Protein AF-A0A520ENG4-F1 (afdb_monomer)

Foldseek 3Di:
DPPVLVVVLVVLLVVCCVVVVDDEDDPDQDDPADDDDDDDFDDDDQDGSVVSVVSNNVVVSVDPDADADAHDPVCVVVVVCVVCVVNNYDHHDPVSVVVSRD

Radius of gyration: 14.05 Å; Cα contacts (8 Å, |Δi|>4): 75; chains: 1; bounding box: 32×31×36 Å

Mean predicted aligned error: 5.06 Å

Solvent-accessible surface area (backbone atoms only — not comparable to full-atom values): 6571 Å² total; per-residue (Å²): 124,60,72,65,59,53,51,52,51,51,51,53,31,52,49,50,35,63,76,66,64,60,82,78,83,81,94,67,86,81,71,97,58,83,79,85,86,85,76,75,81,59,88,83,63,102,63,59,63,45,56,47,56,48,50,47,43,45,58,72,69,68,66,92,68,93,57,78,38,75,31,69,62,62,45,59,77,69,69,41,46,88,74,40,39,81,68,30,41,41,65,58,48,72,64,56,54,53,61,72,64,107

pLDDT: mean 86.33, std 8.35, range [57.59, 95.88]

Sequence (102 aa):
MDNIARVVRAASISAVRLYNRLEVTVAQPVPDTPVLFVANHGFGGVIDLNVFAFAAAYDELGIDRELITLTHQIAWTLHAEKLIEPFGARPAGRQTALDAFA

Structure (mmCIF, N/CA/C/O backbone):
data_AF-A0A520ENG4-F1
#
_entry.id   AF-A0A520ENG4-F1
#
loop_
_atom_site.group_PDB
_atom_site.id
_atom_site.type_symbol
_atom_site.label_atom_id
_atom_site.label_alt_id
_atom_site.label_comp_id
_atom_site.label_asym_id
_atom_site.label_entity_id
_atom_site.label_seq_id
_atom_site.pdbx_PDB_ins_code
_atom_site.Cartn_x
_atom_site.Cartn_y
_atom_site.Cartn_z
_atom_site.occupancy
_atom_site.B_iso_or_equiv
_atom_site.auth_seq_id
_atom_site.auth_comp_id
_atom_site.auth_asym_id
_atom_site.auth_atom_id
_atom_site.pdbx_PDB_model_num
ATOM 1 N N . MET A 1 1 ? -9.318 -8.992 -6.696 1.00 57.59 1 MET A N 1
ATOM 2 C CA . MET A 1 1 ? -7.949 -9.523 -6.901 1.00 57.59 1 MET A CA 1
ATOM 3 C C . MET A 1 1 ? -8.031 -10.944 -7.442 1.00 57.59 1 MET A C 1
ATOM 5 O O . MET A 1 1 ? -8.940 -11.664 -7.045 1.00 57.59 1 MET A O 1
ATOM 9 N N . ASP A 1 2 ? -7.110 -11.343 -8.322 1.00 74.31 2 ASP A N 1
ATOM 10 C CA . ASP A 1 2 ? -6.945 -12.742 -8.747 1.00 74.31 2 ASP A CA 1
ATOM 11 C C . ASP A 1 2 ? -6.650 -13.643 -7.525 1.00 74.31 2 ASP A C 1
ATOM 13 O O . ASP A 1 2 ? -5.953 -13.233 -6.591 1.00 74.31 2 ASP A O 1
ATOM 17 N N . ASN A 1 3 ? -7.194 -14.863 -7.505 1.00 78.25 3 ASN A N 1
ATOM 18 C CA . ASN A 1 3 ? -7.059 -15.804 -6.392 1.00 78.25 3 ASN A CA 1
ATOM 19 C C . ASN A 1 3 ? -5.583 -16.152 -6.125 1.00 78.25 3 ASN A C 1
ATOM 21 O O . ASN A 1 3 ? -5.180 -16.290 -4.971 1.00 78.25 3 ASN A O 1
ATOM 25 N N . ILE A 1 4 ? -4.763 -16.211 -7.180 1.00 76.06 4 ILE A N 1
ATOM 26 C CA . ILE A 1 4 ? -3.317 -16.449 -7.078 1.00 76.06 4 ILE A CA 1
ATOM 27 C C . ILE A 1 4 ? -2.624 -15.284 -6.359 1.00 76.06 4 ILE A C 1
ATOM 29 O O . ILE A 1 4 ? -1.857 -15.511 -5.425 1.00 76.06 4 ILE A O 1
ATOM 33 N N . ALA A 1 5 ? -2.936 -14.038 -6.725 1.00 70.94 5 ALA A N 1
ATOM 34 C CA . ALA A 1 5 ? -2.341 -12.851 -6.107 1.00 70.94 5 ALA A CA 1
ATOM 35 C C . ALA A 1 5 ? -2.655 -12.764 -4.605 1.00 70.94 5 ALA A C 1
ATOM 37 O O . ALA A 1 5 ? -1.780 -12.436 -3.804 1.00 70.94 5 ALA A O 1
ATOM 38 N N . ARG A 1 6 ? -3.880 -13.129 -4.205 1.00 76.00 6 ARG A N 1
ATOM 39 C CA . ARG A 1 6 ? -4.276 -13.192 -2.791 1.00 76.00 6 ARG A CA 1
ATOM 40 C C . ARG A 1 6 ? -3.470 -14.234 -2.014 1.00 76.00 6 ARG A C 1
ATOM 42 O O . ARG A 1 6 ? -3.014 -13.944 -0.911 1.00 76.00 6 ARG A O 1
ATOM 49 N N . VAL A 1 7 ? -3.273 -15.423 -2.588 1.00 83.62 7 VAL A N 1
ATOM 50 C CA . VAL A 1 7 ? -2.473 -16.490 -1.963 1.00 83.62 7 VAL A CA 1
ATOM 51 C C . VAL A 1 7 ? -1.010 -16.072 -1.832 1.00 83.62 7 VAL A C 1
ATOM 53 O O . VAL A 1 7 ? -0.434 -16.233 -0.759 1.00 83.62 7 VAL A O 1
ATOM 56 N N . VAL A 1 8 ? -0.424 -15.485 -2.880 1.00 80.44 8 VAL A N 1
ATOM 57 C CA . VAL A 1 8 ? 0.955 -14.974 -2.842 1.00 80.44 8 VAL A CA 1
ATOM 58 C C . VAL A 1 8 ? 1.100 -13.898 -1.767 1.00 80.44 8 VAL A C 1
ATOM 60 O O . VAL A 1 8 ? 2.005 -13.994 -0.944 1.00 80.44 8 VAL A O 1
ATOM 63 N N . ARG A 1 9 ? 0.170 -12.932 -1.702 1.00 78.38 9 ARG A N 1
ATOM 64 C CA . ARG A 1 9 ? 0.152 -11.891 -0.662 1.00 78.38 9 ARG A CA 1
ATOM 65 C C . ARG A 1 9 ? 0.161 -12.496 0.740 1.00 78.38 9 ARG A C 1
ATOM 67 O O . ARG A 1 9 ? 1.019 -12.153 1.549 1.00 78.38 9 ARG A O 1
ATOM 74 N N . ALA A 1 10 ? -0.776 -13.406 1.007 1.00 83.56 10 ALA A N 1
ATOM 75 C CA . ALA A 1 10 ? -0.913 -14.052 2.307 1.00 83.56 10 ALA A CA 1
ATOM 76 C C . ALA A 1 10 ? 0.350 -14.843 2.679 1.00 83.56 10 ALA A C 1
ATOM 78 O O . ALA A 1 10 ? 0.862 -14.693 3.785 1.00 83.56 10 ALA A O 1
ATOM 79 N N . ALA A 1 11 ? 0.907 -15.617 1.741 1.00 87.19 11 ALA A N 1
ATOM 80 C CA . ALA A 1 11 ? 2.130 -16.382 1.964 1.00 87.19 11 ALA A CA 1
ATOM 81 C C . ALA A 1 11 ? 3.339 -15.477 2.261 1.00 87.19 11 ALA A C 1
ATOM 83 O O . ALA A 1 11 ? 4.093 -15.754 3.196 1.00 87.19 11 ALA A O 1
ATOM 84 N N . SER A 1 12 ? 3.506 -14.376 1.519 1.00 82.69 12 SER A N 1
ATOM 85 C CA . SER A 1 12 ? 4.571 -13.395 1.766 1.00 82.69 12 SER A CA 1
ATOM 86 C C . SER A 1 12 ? 4.441 -12.749 3.147 1.00 82.69 12 SER A C 1
ATOM 88 O O . SER A 1 12 ? 5.430 -12.652 3.871 1.00 82.69 12 SER A O 1
ATOM 90 N N . ILE A 1 13 ? 3.225 -12.371 3.552 1.00 85.38 13 ILE A N 1
ATOM 91 C CA . ILE A 1 13 ? 2.951 -11.805 4.881 1.00 85.38 13 ILE A CA 1
ATOM 92 C C . ILE A 1 13 ? 3.263 -12.823 5.982 1.00 85.38 13 ILE A C 1
ATOM 94 O O . ILE A 1 13 ? 3.960 -12.491 6.942 1.00 85.38 13 ILE A O 1
ATOM 98 N N . SER A 1 14 ? 2.812 -14.073 5.839 1.00 88.44 14 SER A N 1
ATOM 99 C CA . SER A 1 14 ? 3.111 -15.143 6.798 1.00 88.44 14 SER A CA 1
ATOM 100 C C . SER A 1 14 ? 4.614 -15.393 6.935 1.00 88.44 14 SER A C 1
ATOM 102 O O . SER A 1 14 ? 5.105 -15.539 8.055 1.00 88.44 14 SER A O 1
ATOM 104 N N . ALA A 1 15 ? 5.358 -15.397 5.826 1.00 87.56 15 ALA A N 1
ATOM 105 C CA . ALA A 1 15 ? 6.807 -15.567 5.844 1.00 87.56 15 ALA A CA 1
ATOM 106 C C . ALA A 1 15 ? 7.508 -14.422 6.592 1.00 87.56 15 ALA A C 1
ATOM 108 O O . ALA A 1 15 ? 8.354 -14.683 7.446 1.00 87.56 15 ALA A O 1
ATOM 109 N N . VAL A 1 16 ? 7.124 -13.166 6.332 1.00 84.56 16 VAL A N 1
ATOM 110 C CA . VAL A 1 16 ? 7.682 -11.996 7.032 1.00 84.56 16 VAL A CA 1
ATOM 111 C C . VAL A 1 16 ? 7.346 -12.020 8.518 1.00 84.56 16 VAL A C 1
ATOM 113 O O . VAL A 1 16 ? 8.242 -11.773 9.330 1.00 84.56 16 VAL A O 1
ATOM 116 N N . ARG A 1 17 ? 6.100 -12.362 8.877 1.00 88.56 17 ARG A N 1
ATOM 117 C CA . ARG A 1 17 ? 5.668 -12.502 10.274 1.00 88.56 17 ARG A CA 1
ATOM 118 C C . ARG A 1 17 ? 6.507 -13.538 11.014 1.00 88.56 17 ARG A C 1
ATOM 120 O O . ARG A 1 17 ? 7.021 -13.243 12.089 1.00 88.56 17 ARG A O 1
ATOM 127 N N . LEU A 1 18 ? 6.705 -14.713 10.416 1.00 90.81 18 LEU A N 1
ATOM 128 C CA . LEU A 1 18 ? 7.475 -15.796 11.023 1.00 90.81 18 LEU A CA 1
ATOM 129 C C . LEU A 1 18 ? 8.969 -15.463 11.128 1.00 90.81 18 LEU A C 1
ATOM 131 O O . LEU A 1 18 ? 9.553 -15.596 12.201 1.00 90.81 18 LEU A O 1
ATOM 135 N N . TYR A 1 19 ? 9.584 -15.028 10.027 1.00 87.94 19 TYR A N 1
ATOM 136 C CA . TYR A 1 19 ? 11.025 -14.782 9.961 1.00 87.94 19 TYR A CA 1
ATOM 137 C C . TYR A 1 19 ? 11.460 -13.651 10.900 1.00 87.94 19 TYR A C 1
ATOM 139 O O . TYR A 1 19 ? 12.442 -13.795 11.624 1.00 87.94 19 TYR A O 1
ATOM 147 N N . ASN A 1 20 ? 10.706 -12.548 10.925 1.00 85.69 20 ASN A N 1
ATOM 148 C CA . ASN A 1 20 ? 11.043 -11.380 11.742 1.00 85.69 20 ASN A CA 1
ATOM 149 C C . ASN A 1 20 ? 10.440 -11.428 13.148 1.00 85.69 20 ASN A C 1
ATOM 151 O O . ASN A 1 20 ? 10.705 -10.522 13.931 1.00 85.69 20 ASN A O 1
ATOM 155 N N . ARG A 1 21 ? 9.623 -12.446 13.463 1.00 92.12 21 ARG A N 1
ATOM 156 C CA . ARG A 1 21 ? 8.792 -12.477 14.679 1.00 92.12 21 ARG A CA 1
ATOM 157 C C . ARG A 1 21 ? 8.005 -11.171 14.828 1.00 92.12 21 ARG A C 1
ATOM 159 O O . ARG A 1 21 ? 8.037 -10.529 15.872 1.00 92.12 21 ARG A O 1
ATOM 166 N N . LEU A 1 22 ? 7.382 -10.746 13.728 1.00 88.56 22 LEU A N 1
ATOM 167 C CA . LEU A 1 22 ? 6.721 -9.448 13.641 1.00 88.56 22 LEU A CA 1
ATOM 168 C C . LEU A 1 22 ? 5.526 -9.404 14.595 1.00 88.56 22 LEU A C 1
ATOM 170 O O . LEU A 1 22 ? 4.584 -10.181 14.442 1.00 88.56 22 LEU A O 1
ATOM 174 N N . GLU A 1 23 ? 5.545 -8.440 15.507 1.00 90.94 23 GLU A N 1
ATOM 175 C CA . GLU A 1 23 ? 4.401 -8.068 16.333 1.00 90.94 23 GLU A CA 1
ATOM 176 C C . GLU A 1 23 ? 3.768 -6.791 15.774 1.00 90.94 23 GLU A C 1
ATOM 178 O O . GLU A 1 23 ? 4.467 -5.850 15.389 1.00 90.94 23 GLU A O 1
ATOM 183 N N . VAL A 1 24 ? 2.438 -6.766 15.707 1.00 90.12 24 VAL A N 1
ATOM 184 C CA . VAL A 1 24 ? 1.665 -5.614 15.237 1.00 90.12 24 VAL A CA 1
ATOM 185 C C . VAL A 1 24 ? 0.786 -5.129 16.379 1.00 90.12 24 VAL A C 1
ATOM 187 O O . VAL A 1 24 ? 0.015 -5.902 16.941 1.00 90.12 24 VAL A O 1
ATOM 190 N N . THR A 1 25 ? 0.862 -3.834 16.674 1.00 92.56 25 THR A N 1
ATOM 191 C CA . THR A 1 25 ? -0.009 -3.175 17.651 1.00 92.56 25 THR A CA 1
ATOM 192 C C . THR A 1 25 ? -0.775 -2.055 16.967 1.00 92.56 25 THR A C 1
ATOM 194 O O . THR A 1 25 ? -0.181 -1.163 16.362 1.00 92.56 25 THR A O 1
ATOM 197 N N . VAL A 1 26 ? -2.100 -2.079 17.094 1.00 89.81 26 VAL A N 1
ATOM 198 C CA . VAL A 1 26 ? -2.996 -1.051 16.559 1.00 89.81 26 VAL A CA 1
ATOM 199 C C . VAL A 1 26 ? -3.441 -0.154 17.706 1.00 89.81 26 VAL A C 1
ATOM 201 O O . VAL A 1 26 ? -4.205 -0.571 18.571 1.00 89.81 26 VAL A O 1
ATOM 204 N N . ALA A 1 27 ? -2.955 1.086 17.723 1.00 91.44 27 ALA A N 1
ATOM 205 C CA . ALA A 1 27 ? -3.293 2.038 18.782 1.00 91.44 27 ALA A CA 1
ATOM 206 C C . ALA A 1 27 ? -4.715 2.607 18.645 1.00 91.44 27 ALA A C 1
ATOM 208 O O . ALA A 1 27 ? -5.344 2.956 19.640 1.00 91.44 27 ALA A O 1
ATOM 209 N N . GLN A 1 28 ? -5.210 2.725 17.411 1.00 90.44 28 GLN A N 1
ATOM 210 C CA . GLN A 1 28 ? -6.500 3.329 17.096 1.00 90.44 28 GLN A CA 1
ATOM 211 C C . GLN A 1 28 ? -7.051 2.774 15.777 1.00 90.44 28 GLN A C 1
ATOM 213 O O . GLN A 1 28 ? -6.259 2.405 14.903 1.00 90.44 28 GLN A O 1
ATOM 218 N N . PRO A 1 29 ? -8.383 2.738 15.602 1.00 89.69 29 PRO A N 1
ATOM 219 C CA . PRO A 1 29 ? -8.981 2.373 14.327 1.00 89.69 29 PRO A CA 1
ATOM 220 C C . PRO A 1 29 ? -8.603 3.383 13.239 1.00 89.69 29 PRO A C 1
ATOM 222 O O . PRO A 1 29 ? -8.365 4.566 13.504 1.00 89.69 29 PRO A O 1
ATOM 225 N N . VAL A 1 30 ? -8.559 2.911 11.997 1.00 91.94 30 VAL A N 1
ATOM 226 C CA . VAL A 1 30 ? -8.334 3.778 10.840 1.00 91.94 30 VAL A CA 1
ATOM 227 C C . VAL A 1 30 ? -9.641 4.494 10.479 1.00 91.94 30 VAL A C 1
ATOM 229 O O . VAL A 1 30 ? -10.677 3.837 10.444 1.00 91.94 30 VAL A O 1
ATOM 232 N N . PRO A 1 31 ? -9.619 5.810 10.196 1.00 92.50 31 PRO A N 1
ATOM 233 C CA . PRO A 1 31 ? -10.808 6.542 9.768 1.00 92.50 31 PRO A CA 1
ATOM 234 C C . PRO A 1 31 ? -11.453 5.979 8.493 1.00 92.50 31 PRO A C 1
ATOM 236 O O . PRO A 1 31 ? -10.750 5.593 7.554 1.00 92.50 31 PRO A O 1
ATOM 239 N N . ASP A 1 32 ? -12.783 6.075 8.417 1.00 91.00 32 ASP A N 1
ATOM 240 C CA . ASP A 1 32 ? -13.591 5.684 7.248 1.00 91.00 32 ASP A CA 1
ATOM 241 C C . ASP A 1 32 ? -13.479 6.663 6.059 1.00 91.00 32 ASP A C 1
ATOM 243 O O . ASP A 1 32 ? -14.176 6.536 5.056 1.00 91.00 32 ASP A O 1
ATOM 247 N N . THR A 1 33 ? -12.583 7.645 6.144 1.00 91.75 33 THR A N 1
ATOM 248 C CA . THR A 1 33 ? -12.222 8.557 5.051 1.00 91.75 33 THR A CA 1
ATOM 249 C C . THR A 1 33 ? -10.923 8.110 4.373 1.00 91.75 33 THR A C 1
ATOM 251 O O . THR A 1 33 ? -10.164 7.325 4.956 1.00 91.75 33 THR A O 1
ATOM 254 N N . PRO A 1 34 ? -10.598 8.619 3.172 1.00 92.25 34 PRO A N 1
ATOM 255 C CA . PRO A 1 34 ? -9.267 8.454 2.596 1.00 92.25 34 PRO A CA 1
ATOM 256 C C . PRO A 1 34 ? -8.172 8.917 3.570 1.00 92.25 34 PRO A C 1
ATOM 258 O O . PRO A 1 34 ? -8.303 9.955 4.222 1.00 92.25 34 PRO A O 1
ATOM 261 N N . VAL A 1 35 ? -7.094 8.138 3.688 1.00 92.69 35 VAL A N 1
ATOM 262 C CA . VAL A 1 35 ? -5.941 8.452 4.549 1.00 92.69 35 VAL A CA 1
ATOM 263 C C . VAL A 1 35 ? -4.637 8.129 3.832 1.00 92.69 35 VAL A C 1
ATOM 265 O O . VAL A 1 35 ? -4.568 7.180 3.053 1.00 92.69 35 VAL A O 1
ATOM 268 N N . LEU A 1 36 ? -3.582 8.876 4.157 1.00 93.31 36 LEU A N 1
ATOM 269 C CA . LEU A 1 36 ? -2.216 8.518 3.790 1.00 93.31 36 LEU A CA 1
ATOM 270 C C . LEU A 1 36 ? -1.577 7.730 4.928 1.00 93.31 36 LEU A C 1
ATOM 272 O O . LEU A 1 36 ? -1.372 8.260 6.020 1.00 93.31 36 LEU A O 1
ATOM 276 N N . PHE A 1 37 ? -1.205 6.486 4.649 1.00 91.81 37 PHE A N 1
ATOM 277 C CA . PHE A 1 37 ? -0.286 5.761 5.512 1.00 91.81 37 PHE A CA 1
ATOM 278 C C . PHE A 1 37 ? 1.141 6.234 5.242 1.00 91.81 37 PHE A C 1
ATOM 280 O O . PHE A 1 37 ? 1.614 6.198 4.108 1.00 91.81 37 PHE A O 1
ATOM 287 N N . VAL A 1 38 ? 1.828 6.668 6.296 1.00 89.94 38 VAL A N 1
ATOM 288 C CA . VAL A 1 38 ? 3.241 7.045 6.240 1.00 89.94 38 VAL A CA 1
ATOM 289 C C . VAL A 1 38 ? 4.024 5.994 7.010 1.00 89.94 38 VAL A C 1
ATOM 291 O O . VAL A 1 38 ? 3.856 5.855 8.219 1.00 89.94 38 VAL A O 1
ATOM 294 N N . ALA A 1 39 ? 4.860 5.245 6.299 1.00 86.62 39 ALA A N 1
ATOM 295 C CA . ALA A 1 39 ? 5.739 4.238 6.874 1.00 86.62 39 ALA A CA 1
ATOM 296 C C . ALA A 1 39 ? 7.199 4.653 6.689 1.00 86.62 39 ALA A C 1
ATOM 298 O O . ALA A 1 39 ? 7.554 5.351 5.736 1.00 86.62 39 ALA A O 1
ATOM 299 N N . ASN A 1 40 ? 8.059 4.220 7.605 1.00 85.00 40 ASN A N 1
ATOM 300 C CA . ASN A 1 40 ? 9.494 4.359 7.435 1.00 85.00 40 ASN A CA 1
ATOM 301 C C . ASN A 1 40 ? 9.970 3.463 6.287 1.00 85.00 40 ASN A C 1
ATOM 303 O O . ASN A 1 40 ? 9.593 2.295 6.198 1.00 85.00 40 ASN A O 1
ATOM 307 N N . HIS A 1 41 ? 10.863 3.993 5.459 1.00 82.31 41 HIS A N 1
ATOM 308 C CA . HIS A 1 41 ? 11.589 3.183 4.491 1.00 82.31 41 HIS A CA 1
ATOM 309 C C . HIS A 1 41 ? 12.715 2.421 5.208 1.00 82.31 41 HIS A C 1
ATOM 311 O O . HIS A 1 41 ? 13.416 2.995 6.047 1.00 82.31 41 HIS A O 1
ATOM 317 N N . GLY A 1 42 ? 12.879 1.130 4.924 1.00 71.06 42 GLY A N 1
ATOM 318 C CA . GLY A 1 42 ? 13.952 0.306 5.492 1.00 71.06 42 GLY A CA 1
ATOM 319 C C . GLY A 1 42 ? 15.278 0.424 4.726 1.00 71.06 42 GLY A C 1
ATOM 320 O O . GLY A 1 42 ? 15.389 1.157 3.744 1.00 71.06 42 GLY A O 1
ATOM 321 N N . PHE A 1 43 ? 16.296 -0.332 5.151 1.00 60.91 43 PHE A N 1
ATOM 322 C CA . PHE A 1 43 ? 17.483 -0.653 4.335 1.00 60.91 43 PHE A CA 1
ATOM 323 C C . PHE A 1 43 ? 17.114 -1.800 3.367 1.00 60.91 43 PHE A C 1
ATOM 325 O O . PHE A 1 43 ? 16.443 -2.731 3.798 1.00 60.91 43 PHE A O 1
ATOM 332 N N . GLY A 1 44 ? 17.479 -1.888 2.081 1.00 59.62 44 GLY A N 1
ATOM 333 C CA . GLY A 1 44 ? 18.376 -1.131 1.203 1.00 59.62 44 GLY A CA 1
ATOM 334 C C . GLY A 1 44 ? 18.580 -1.948 -0.090 1.00 59.62 44 GLY A C 1
ATOM 335 O O . GLY A 1 44 ? 19.629 -2.553 -0.289 1.00 59.62 44 GLY A O 1
ATOM 336 N N . GLY A 1 45 ? 17.545 -2.044 -0.932 1.00 58.34 45 GLY A N 1
ATOM 337 C CA . GLY A 1 45 ? 17.541 -2.808 -2.187 1.00 58.34 45 GLY A CA 1
ATOM 338 C C . GLY A 1 45 ? 16.457 -2.307 -3.149 1.00 58.34 45 GLY A C 1
ATOM 339 O O . GLY A 1 45 ? 15.769 -1.340 -2.844 1.00 58.34 45 GLY A O 1
ATOM 340 N N . VAL A 1 46 ? 16.286 -2.956 -4.307 1.00 62.66 46 VAL A N 1
ATOM 341 C CA . VAL A 1 46 ? 15.256 -2.575 -5.306 1.00 62.66 46 VAL A CA 1
ATOM 342 C C . VAL A 1 46 ? 13.828 -2.681 -4.739 1.00 62.66 46 VAL A C 1
ATOM 344 O O . VAL A 1 46 ? 12.920 -2.019 -5.233 1.00 62.66 46 VAL A O 1
ATOM 347 N N . ILE A 1 47 ? 13.635 -3.492 -3.691 1.00 67.06 47 ILE A N 1
ATOM 348 C CA . ILE A 1 47 ? 12.359 -3.694 -2.998 1.00 67.06 47 ILE A CA 1
ATOM 349 C C . ILE A 1 47 ? 12.546 -3.349 -1.518 1.00 67.06 47 ILE A C 1
ATOM 351 O O . ILE A 1 47 ? 13.419 -3.915 -0.857 1.00 67.06 47 ILE A O 1
ATOM 355 N N . ASP A 1 48 ? 11.708 -2.452 -0.998 1.00 77.12 48 ASP A N 1
ATOM 356 C CA . ASP A 1 48 ? 11.627 -2.169 0.435 1.00 77.12 48 ASP A CA 1
ATOM 357 C C . ASP A 1 48 ? 10.847 -3.283 1.144 1.00 77.12 48 ASP A C 1
ATOM 359 O O . ASP A 1 48 ? 9.649 -3.474 0.921 1.00 77.12 48 ASP A O 1
ATOM 363 N N .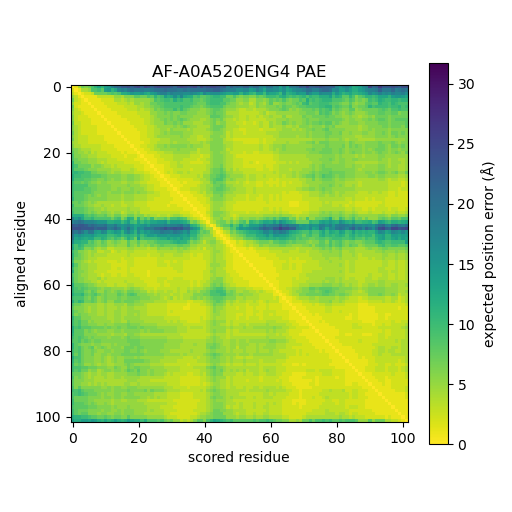 LEU A 1 49 ? 11.526 -4.029 2.018 1.00 73.75 49 LEU A N 1
ATOM 364 C CA . LEU A 1 49 ? 10.901 -5.105 2.788 1.00 73.75 49 LEU A CA 1
ATOM 365 C C . LEU A 1 49 ? 9.862 -4.582 3.790 1.00 73.75 49 LEU A C 1
ATOM 367 O O . LEU A 1 49 ? 8.970 -5.340 4.182 1.00 73.75 49 LEU A O 1
ATOM 371 N N . ASN A 1 50 ? 9.905 -3.296 4.154 1.00 82.62 50 ASN A N 1
ATOM 372 C CA . ASN A 1 50 ? 8.890 -2.697 5.018 1.00 82.62 50 ASN A CA 1
ATOM 373 C C . ASN A 1 50 ? 7.505 -2.659 4.367 1.00 82.62 50 ASN A C 1
ATOM 375 O O . ASN A 1 50 ? 6.514 -2.586 5.088 1.00 82.62 50 ASN A O 1
ATOM 379 N N . VAL A 1 51 ? 7.398 -2.810 3.042 1.00 82.50 51 VAL A N 1
ATOM 380 C CA . VAL A 1 51 ? 6.103 -2.993 2.366 1.00 82.50 51 VAL A CA 1
ATOM 381 C C . VAL A 1 51 ? 5.377 -4.236 2.891 1.00 82.50 51 VAL A C 1
ATOM 383 O O . VAL A 1 51 ? 4.163 -4.209 3.076 1.00 82.50 51 VAL A O 1
ATOM 386 N N . PHE A 1 52 ? 6.099 -5.315 3.208 1.00 82.50 52 PHE A N 1
ATOM 387 C CA . PHE A 1 52 ? 5.491 -6.519 3.780 1.00 82.50 52 PHE A CA 1
ATOM 388 C C . PHE A 1 52 ? 5.124 -6.346 5.254 1.00 82.50 52 PHE A C 1
ATOM 390 O O . PHE A 1 52 ? 4.096 -6.865 5.685 1.00 82.50 52 PHE A O 1
ATOM 397 N N . ALA A 1 53 ? 5.929 -5.602 6.019 1.00 85.56 53 ALA A N 1
ATOM 398 C CA . ALA A 1 53 ? 5.584 -5.243 7.393 1.00 85.56 53 ALA A CA 1
ATOM 399 C C . ALA A 1 53 ? 4.318 -4.371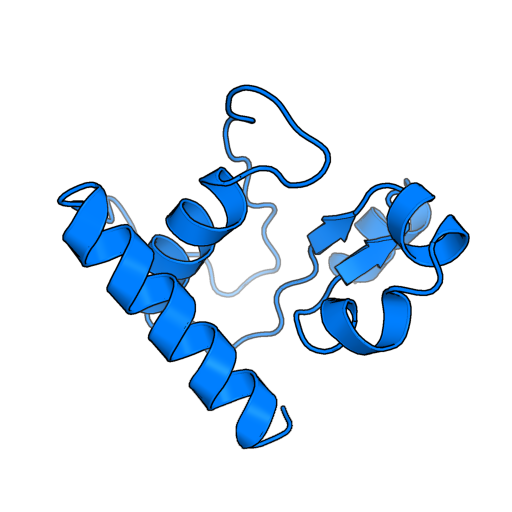 7.428 1.00 85.56 53 ALA A C 1
ATOM 401 O O . ALA A 1 53 ? 3.410 -4.628 8.216 1.00 85.56 53 ALA A O 1
ATOM 402 N N . PHE A 1 54 ? 4.211 -3.406 6.510 1.00 88.56 54 PHE A N 1
ATOM 403 C CA . PHE A 1 54 ? 3.001 -2.619 6.321 1.00 88.56 54 PHE A CA 1
ATOM 404 C C . PHE A 1 54 ? 1.813 -3.496 5.918 1.00 88.56 54 PHE A C 1
ATOM 406 O O . PHE A 1 54 ? 0.759 -3.396 6.533 1.00 88.56 54 PHE A O 1
ATOM 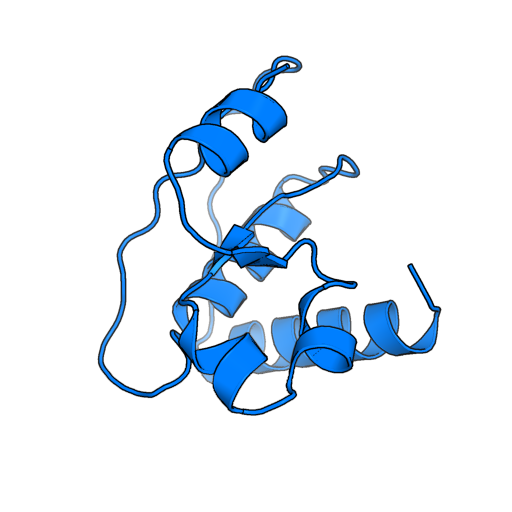413 N N . ALA A 1 55 ? 1.969 -4.391 4.938 1.00 86.69 55 ALA A N 1
ATOM 414 C CA . ALA A 1 55 ? 0.891 -5.285 4.515 1.00 86.69 55 ALA A CA 1
ATOM 415 C C . ALA A 1 55 ? 0.395 -6.181 5.664 1.00 86.69 55 ALA A C 1
ATOM 417 O O . ALA A 1 55 ? -0.807 -6.372 5.822 1.00 86.69 55 ALA A O 1
ATOM 418 N N . ALA A 1 56 ? 1.310 -6.672 6.506 1.00 88.00 56 ALA A N 1
ATOM 419 C CA . ALA A 1 56 ? 0.979 -7.423 7.711 1.00 88.00 56 ALA A CA 1
ATOM 420 C C . ALA A 1 56 ? 0.209 -6.584 8.743 1.00 88.00 56 ALA A C 1
ATOM 422 O O . ALA A 1 56 ? -0.684 -7.119 9.399 1.00 88.00 56 ALA A O 1
ATOM 423 N N . ALA A 1 57 ? 0.549 -5.301 8.896 1.00 89.50 57 ALA A N 1
ATOM 424 C CA . ALA A 1 57 ? -0.182 -4.382 9.762 1.00 89.50 57 ALA A CA 1
ATOM 425 C C . ALA A 1 57 ? -1.561 -4.027 9.188 1.00 89.50 57 ALA A C 1
ATOM 427 O O . ALA A 1 57 ? -2.541 -3.979 9.922 1.00 89.50 57 ALA A O 1
ATOM 428 N N . TYR A 1 58 ? -1.650 -3.840 7.872 1.00 89.19 58 TYR A N 1
ATOM 429 C CA . TYR A 1 58 ? -2.896 -3.570 7.162 1.00 89.19 58 TYR A CA 1
ATOM 430 C C . TYR A 1 58 ? -3.894 -4.730 7.280 1.00 89.19 58 TYR A C 1
ATOM 432 O O . TYR A 1 58 ? -5.078 -4.491 7.503 1.00 89.19 58 TYR A O 1
ATOM 440 N N . ASP A 1 59 ? -3.414 -5.976 7.208 1.00 87.56 59 ASP A N 1
ATOM 441 C CA . ASP A 1 59 ? -4.245 -7.165 7.447 1.00 87.56 59 ASP A CA 1
ATOM 442 C C . ASP A 1 59 ? -4.777 -7.221 8.881 1.00 87.56 59 ASP A C 1
ATOM 444 O O . ASP A 1 59 ? -5.938 -7.564 9.090 1.00 87.56 59 ASP A O 1
ATOM 448 N N . GLU A 1 60 ? -3.957 -6.844 9.865 1.00 88.94 60 GLU A N 1
ATOM 449 C CA . GLU A 1 60 ? -4.360 -6.817 11.277 1.00 88.94 60 GLU A CA 1
ATOM 450 C C . GLU A 1 60 ? -5.431 -5.757 11.560 1.00 88.94 60 GLU A C 1
ATOM 452 O O . GLU A 1 60 ? -6.279 -5.930 12.430 1.00 88.94 60 GLU A O 1
ATOM 457 N N . LEU A 1 61 ? -5.422 -4.666 10.789 1.00 89.31 61 LEU A N 1
ATOM 458 C CA . LEU A 1 61 ? -6.452 -3.634 10.852 1.00 89.31 61 LEU A CA 1
ATOM 459 C C . LEU A 1 61 ? -7.810 -4.114 10.309 1.00 89.31 61 LEU A C 1
ATOM 461 O O . LEU A 1 61 ? -8.807 -3.424 10.513 1.00 89.31 61 LEU A O 1
ATOM 465 N N . GLY A 1 62 ? -7.868 -5.262 9.619 1.00 86.94 62 GLY A N 1
ATOM 466 C CA . GLY A 1 62 ? -9.106 -5.820 9.067 1.00 86.94 62 GLY A CA 1
ATOM 467 C C . GLY A 1 62 ? -9.735 -4.960 7.967 1.00 86.94 62 GLY A C 1
ATOM 468 O O . GLY A 1 62 ? -10.946 -5.008 7.758 1.00 86.94 62 GLY A O 1
ATOM 469 N N . ILE A 1 63 ? -8.930 -4.138 7.292 1.00 87.06 63 ILE A N 1
ATOM 470 C CA . ILE A 1 63 ? -9.404 -3.189 6.285 1.00 87.06 63 ILE A CA 1
ATOM 471 C C . ILE A 1 63 ? -9.488 -3.885 4.922 1.00 87.06 63 ILE A C 1
ATOM 473 O O . ILE A 1 63 ? -8.491 -4.402 4.426 1.00 87.06 63 ILE A O 1
ATOM 477 N N . ASP A 1 64 ? -10.658 -3.822 4.284 1.00 83.06 64 ASP A N 1
ATOM 478 C CA . ASP A 1 64 ? -10.915 -4.382 2.944 1.00 83.06 64 ASP A CA 1
ATOM 479 C C . ASP A 1 64 ? -11.221 -3.287 1.904 1.00 83.06 64 ASP A C 1
ATOM 481 O O . ASP A 1 64 ? -12.130 -3.397 1.084 1.00 83.06 64 ASP A O 1
ATOM 485 N N . ARG A 1 65 ? -10.498 -2.164 1.976 1.00 86.75 65 ARG A N 1
ATOM 486 C CA . ARG A 1 65 ? -10.604 -1.071 0.995 1.00 86.75 65 ARG A CA 1
ATOM 487 C C . ARG A 1 65 ? -9.362 -1.023 0.117 1.00 86.75 65 ARG A C 1
ATOM 489 O O . ARG A 1 65 ? -8.318 -1.568 0.469 1.00 86.75 65 ARG A O 1
ATOM 496 N N . GLU A 1 66 ? -9.479 -0.381 -1.039 1.00 86.94 66 GLU A N 1
ATOM 497 C CA . GLU A 1 66 ? -8.349 -0.259 -1.956 1.00 86.94 66 GLU A CA 1
ATOM 498 C C . GLU A 1 66 ? -7.176 0.470 -1.280 1.00 86.94 66 GLU A C 1
ATOM 500 O O . GLU A 1 66 ? -7.344 1.488 -0.606 1.00 86.94 66 GLU A O 1
ATOM 505 N N . LEU A 1 67 ? -5.976 -0.080 -1.457 1.00 89.62 67 LEU A N 1
ATOM 506 C CA . LEU A 1 67 ? -4.722 0.510 -1.015 1.00 89.62 67 LEU A CA 1
ATOM 507 C C . LEU A 1 67 ? -3.912 0.880 -2.254 1.00 89.62 67 LEU A C 1
ATOM 509 O O . LEU A 1 67 ? -3.435 -0.004 -2.961 1.00 89.62 67 LEU A O 1
ATOM 513 N N . ILE A 1 68 ? -3.707 2.174 -2.486 1.00 93.44 68 ILE A N 1
ATOM 514 C CA . ILE A 1 68 ? -2.811 2.651 -3.541 1.00 93.44 68 ILE A CA 1
ATOM 515 C C . ILE A 1 68 ? -1.408 2.848 -2.970 1.00 93.44 68 ILE A C 1
ATOM 517 O O . ILE A 1 68 ? -1.210 3.597 -2.015 1.00 93.44 68 ILE A O 1
ATOM 521 N N . THR A 1 69 ? -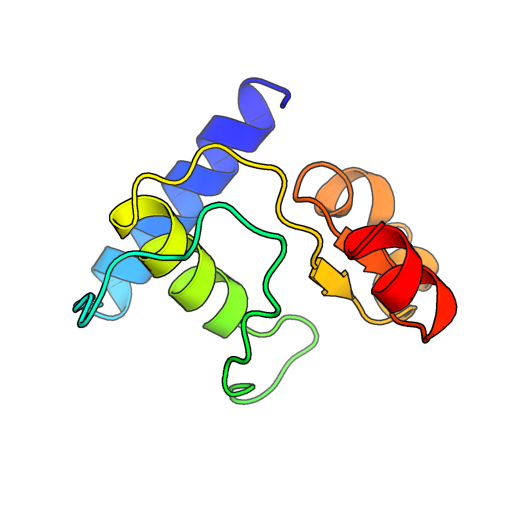0.419 2.194 -3.582 1.00 91.69 69 THR A N 1
ATOM 522 C CA . THR A 1 69 ? 0.994 2.312 -3.200 1.00 91.69 69 THR A CA 1
ATOM 523 C C . THR A 1 69 ? 1.755 3.106 -4.255 1.00 91.69 69 THR A C 1
ATOM 525 O O . THR A 1 69 ? 1.918 2.659 -5.395 1.00 91.69 69 THR A O 1
ATOM 528 N N . LEU A 1 70 ? 2.267 4.277 -3.877 1.00 92.62 70 LEU A N 1
ATOM 529 C CA . LEU A 1 70 ? 3.110 5.088 -4.753 1.00 92.62 70 LEU A CA 1
ATOM 530 C C . LEU A 1 70 ? 4.470 4.404 -4.927 1.00 92.62 70 LEU A C 1
ATOM 532 O O . LEU A 1 70 ? 5.252 4.300 -3.988 1.00 92.62 70 LEU A O 1
ATOM 536 N N . THR A 1 71 ? 4.737 3.920 -6.136 1.00 91.25 71 THR A N 1
ATOM 537 C CA . THR A 1 71 ? 5.871 3.043 -6.450 1.00 91.25 71 THR A CA 1
ATOM 538 C C . THR A 1 71 ? 6.832 3.725 -7.420 1.00 91.25 71 THR A C 1
ATOM 540 O O . THR A 1 71 ? 6.420 4.460 -8.319 1.00 91.25 71 THR A O 1
ATOM 543 N N . HIS A 1 72 ? 8.135 3.483 -7.259 1.00 91.19 72 HIS A N 1
ATOM 544 C CA . HIS A 1 72 ? 9.155 4.024 -8.155 1.00 91.19 72 HIS A CA 1
ATOM 545 C C . HIS A 1 72 ? 8.930 3.599 -9.614 1.00 91.19 72 HIS A C 1
ATOM 547 O O . HIS A 1 72 ? 8.679 2.428 -9.902 1.00 91.19 72 HIS A O 1
ATOM 553 N N . GLN A 1 73 ? 9.139 4.539 -10.545 1.00 91.69 73 GLN A N 1
ATOM 554 C CA . GLN A 1 73 ? 9.001 4.317 -11.993 1.00 91.69 73 GLN A CA 1
ATOM 555 C C . GLN A 1 73 ? 9.836 3.134 -12.514 1.00 91.69 73 GLN A C 1
ATOM 557 O O . GLN A 1 73 ? 9.463 2.511 -13.505 1.00 91.69 73 GLN A O 1
ATOM 562 N N . ILE A 1 74 ? 10.938 2.797 -11.830 1.00 89.88 74 ILE A N 1
ATOM 563 C CA . ILE A 1 74 ? 11.817 1.678 -12.189 1.00 89.88 74 ILE A CA 1
ATOM 564 C C . ILE A 1 74 ? 11.060 0.356 -12.363 1.00 89.88 74 ILE A C 1
ATOM 566 O O . ILE A 1 74 ? 11.450 -0.446 -13.204 1.00 89.88 74 ILE A O 1
ATOM 570 N N . ALA A 1 75 ? 9.956 0.139 -11.641 1.00 89.88 75 ALA A N 1
ATOM 571 C CA . ALA A 1 75 ? 9.172 -1.082 -11.780 1.00 89.88 75 ALA A CA 1
ATOM 572 C C . ALA A 1 75 ? 8.555 -1.241 -13.185 1.00 89.8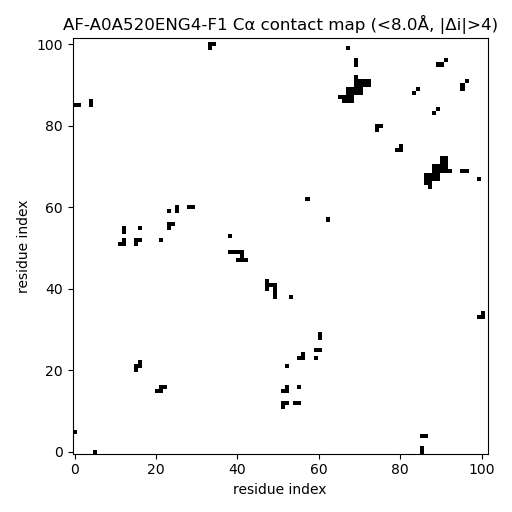8 75 ALA A C 1
ATOM 574 O O . ALA A 1 75 ? 8.577 -2.340 -13.732 1.00 89.88 75 ALA A O 1
ATOM 575 N N . TRP A 1 76 ? 8.097 -0.150 -13.806 1.00 93.44 76 TRP A N 1
ATOM 576 C CA . TRP A 1 76 ? 7.603 -0.151 -15.190 1.00 93.44 76 TRP A CA 1
ATOM 577 C C . TRP A 1 76 ? 8.750 -0.194 -16.201 1.00 93.44 76 TRP A C 1
ATOM 579 O O . TRP A 1 76 ? 8.641 -0.839 -17.238 1.00 93.44 76 TRP A O 1
ATOM 589 N N . THR A 1 77 ? 9.886 0.437 -15.888 1.00 93.00 77 THR A N 1
ATOM 590 C CA . THR A 1 77 ? 11.097 0.322 -16.719 1.00 93.00 77 THR A CA 1
ATOM 591 C C . THR A 1 77 ? 11.600 -1.125 -16.799 1.00 93.00 77 THR A C 1
ATOM 593 O O . THR A 1 77 ? 12.166 -1.521 -17.812 1.00 93.00 77 THR A O 1
ATOM 596 N N . LEU A 1 78 ? 11.384 -1.921 -15.747 1.00 92.19 78 LEU A N 1
ATOM 597 C CA . LEU A 1 78 ? 11.739 -3.343 -15.676 1.00 92.19 78 LEU A CA 1
ATOM 598 C C . LEU A 1 78 ? 10.606 -4.290 -1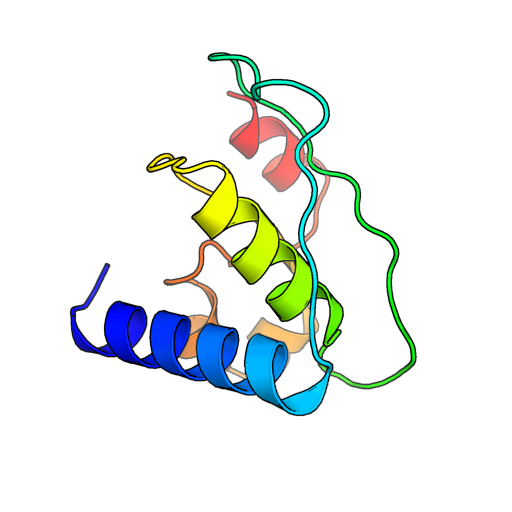6.110 1.00 92.19 78 LEU A C 1
ATOM 600 O O . LEU A 1 78 ? 10.741 -5.501 -15.947 1.00 92.19 78 LEU A O 1
ATOM 604 N N . HIS A 1 79 ? 9.504 -3.768 -16.654 1.00 92.00 79 HIS A N 1
ATOM 605 C CA . HIS A 1 79 ? 8.335 -4.545 -17.080 1.00 92.00 79 HIS A CA 1
ATOM 606 C C . HIS A 1 79 ? 7.672 -5.388 -15.967 1.00 92.00 79 HIS A C 1
ATOM 608 O O . HIS A 1 79 ? 7.118 -6.464 -16.216 1.00 92.00 79 HIS A O 1
ATOM 614 N N . ALA A 1 80 ? 7.742 -4.924 -14.714 1.00 89.44 80 ALA A N 1
ATOM 615 C CA . ALA A 1 80 ? 7.163 -5.601 -13.555 1.00 89.44 80 ALA A CA 1
ATOM 616 C C . ALA A 1 80 ? 5.690 -5.227 -13.294 1.00 89.44 80 ALA A C 1
ATOM 618 O O . ALA A 1 80 ? 5.094 -5.756 -12.356 1.00 89.44 80 ALA A O 1
ATOM 619 N N . GLU A 1 81 ? 5.075 -4.353 -14.099 1.00 90.50 81 GLU A N 1
ATOM 620 C CA . GLU A 1 81 ? 3.735 -3.791 -13.871 1.00 90.50 81 GLU A CA 1
ATOM 621 C C . GLU A 1 81 ? 2.660 -4.852 -13.613 1.00 90.50 81 GLU A C 1
ATOM 623 O O . GLU A 1 81 ? 1.910 -4.753 -12.643 1.00 90.50 81 GLU A O 1
ATOM 628 N N . LYS A 1 82 ? 2.652 -5.940 -14.392 1.00 88.06 82 LYS A N 1
ATOM 629 C CA . LYS A 1 82 ? 1.676 -7.034 -14.247 1.00 88.06 82 LYS A CA 1
ATOM 630 C C . LYS A 1 82 ? 1.769 -7.751 -12.900 1.00 88.06 82 LYS A C 1
ATOM 632 O O . LYS A 1 82 ? 0.802 -8.384 -12.487 1.00 88.06 82 LYS A O 1
ATOM 637 N N . LEU A 1 83 ? 2.925 -7.680 -12.240 1.00 84.19 83 LEU A N 1
ATOM 638 C CA . LEU A 1 83 ? 3.149 -8.276 -10.927 1.00 84.19 83 LEU A CA 1
ATOM 639 C C . LEU A 1 83 ? 2.764 -7.324 -9.798 1.00 84.19 83 LEU A C 1
ATOM 641 O O . LEU A 1 83 ? 2.303 -7.801 -8.772 1.00 84.19 83 LEU A O 1
ATOM 645 N N . ILE A 1 84 ? 2.942 -6.009 -9.960 1.00 85.69 84 ILE A N 1
ATOM 646 C CA . ILE A 1 84 ? 2.788 -5.041 -8.860 1.00 85.69 84 ILE A CA 1
ATOM 647 C C . ILE A 1 84 ? 1.454 -4.282 -8.880 1.00 85.69 84 ILE A C 1
ATOM 649 O O . ILE A 1 84 ? 0.907 -3.980 -7.821 1.00 85.69 84 ILE A O 1
ATOM 653 N N . GLU A 1 85 ? 0.881 -4.001 -10.051 1.00 89.75 85 GLU A N 1
ATOM 654 C CA . GLU A 1 85 ? -0.374 -3.246 -10.174 1.00 89.75 85 GLU A CA 1
ATOM 655 C C . GLU A 1 85 ? -1.583 -3.931 -9.511 1.00 89.75 85 GLU A C 1
ATOM 657 O O . GLU A 1 85 ? -2.393 -3.211 -8.916 1.00 89.75 85 GLU A O 1
ATOM 662 N N . PRO A 1 86 ? -1.709 -5.281 -9.511 1.00 84.69 86 PRO A N 1
ATOM 663 C CA . PRO A 1 86 ? -2.763 -5.977 -8.766 1.00 84.69 86 PRO A CA 1
ATOM 664 C C . PRO A 1 86 ? -2.700 -5.782 -7.245 1.00 84.69 86 PRO A C 1
ATOM 666 O O . PRO A 1 86 ? -3.684 -6.053 -6.560 1.00 84.69 86 PRO A O 1
ATOM 669 N N . PHE A 1 87 ? -1.560 -5.322 -6.720 1.00 77.62 87 PHE A N 1
ATOM 670 C CA . PHE A 1 87 ? -1.359 -4.971 -5.311 1.00 77.62 87 PHE A CA 1
ATOM 671 C C . PHE A 1 87 ? -1.562 -3.467 -5.054 1.00 77.62 87 PHE A C 1
ATOM 673 O O . PHE A 1 87 ? -1.184 -2.967 -3.999 1.00 77.62 87 PHE A O 1
ATOM 680 N N . GLY A 1 88 ? -2.133 -2.741 -6.023 1.00 88.31 88 GLY A N 1
ATOM 681 C CA . GLY A 1 88 ? -2.413 -1.310 -5.916 1.00 88.31 88 GLY A CA 1
ATOM 682 C C . GLY A 1 88 ? -1.214 -0.411 -6.217 1.00 88.31 88 GLY A C 1
ATOM 683 O O . GLY A 1 88 ? -1.276 0.796 -5.984 1.00 88.31 88 GLY A O 1
ATOM 684 N N . ALA A 1 89 ? -0.117 -0.960 -6.748 1.00 91.75 89 ALA A N 1
ATOM 685 C CA . ALA A 1 89 ? 1.027 -0.151 -7.145 1.00 91.75 89 ALA A CA 1
ATOM 686 C C . ALA A 1 89 ? 0.657 0.794 -8.297 1.00 91.75 89 ALA A C 1
ATOM 688 O O . ALA A 1 89 ? 0.041 0.386 -9.286 1.00 91.75 89 ALA A O 1
ATOM 689 N N . ARG A 1 90 ? 1.050 2.061 -8.175 1.00 94.94 90 ARG A N 1
ATOM 690 C CA . ARG A 1 90 ? 0.921 3.087 -9.218 1.00 94.94 90 ARG A CA 1
ATOM 691 C C . ARG A 1 90 ? 2.208 3.910 -9.294 1.00 94.94 90 ARG A C 1
ATOM 693 O O . ARG A 1 90 ? 2.885 4.032 -8.269 1.00 94.94 90 ARG A O 1
ATOM 700 N N . PRO A 1 91 ? 2.559 4.492 -10.455 1.00 94.94 91 PRO A N 1
ATOM 701 C CA . PRO A 1 91 ? 3.723 5.361 -10.551 1.00 94.94 91 PRO A CA 1
ATOM 702 C C . PRO A 1 91 ? 3.630 6.513 -9.550 1.00 94.94 91 PRO A C 1
ATOM 704 O O . PRO A 1 91 ? 2.619 7.221 -9.482 1.00 94.94 91 PRO A O 1
ATOM 707 N N . ALA A 1 92 ? 4.684 6.693 -8.759 1.00 93.56 92 ALA A N 1
ATOM 708 C CA . ALA A 1 92 ? 4.755 7.759 -7.777 1.00 93.56 92 ALA A CA 1
ATOM 709 C C . ALA A 1 92 ? 4.739 9.132 -8.466 1.00 93.56 92 ALA A C 1
ATOM 711 O O . ALA A 1 92 ? 5.576 9.434 -9.316 1.00 93.56 92 ALA A O 1
ATOM 712 N N . GLY A 1 93 ? 3.794 9.984 -8.070 1.00 94.75 93 GLY A N 1
ATOM 713 C CA . GLY A 1 93 ? 3.639 11.325 -8.616 1.00 94.75 93 GLY A CA 1
ATOM 714 C C . GLY A 1 93 ? 2.560 12.112 -7.883 1.00 94.75 93 GLY A C 1
ATOM 715 O O . GLY A 1 93 ? 1.682 11.537 -7.240 1.00 94.75 93 GLY A O 1
ATOM 716 N N . ARG A 1 94 ? 2.619 13.445 -7.987 1.00 95.00 94 ARG A N 1
ATOM 717 C CA . ARG A 1 94 ? 1.654 14.343 -7.330 1.00 95.00 94 ARG A CA 1
ATOM 718 C C . ARG A 1 94 ? 0.220 14.064 -7.776 1.00 95.00 94 ARG A C 1
ATOM 720 O O . ARG A 1 94 ? -0.668 14.047 -6.936 1.00 95.00 94 ARG A O 1
ATOM 727 N N . GLN A 1 95 ? 0.006 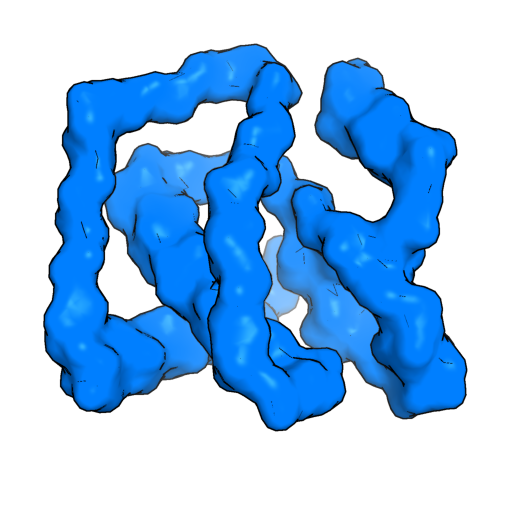13.866 -9.076 1.00 95.88 95 GLN A N 1
ATOM 728 C CA . GLN A 1 95 ? -1.332 13.620 -9.608 1.00 95.88 95 GLN A CA 1
ATOM 729 C C . GLN A 1 95 ? -1.884 12.283 -9.108 1.00 95.88 95 GLN A C 1
ATOM 731 O O . GLN A 1 95 ? -2.945 12.279 -8.507 1.00 95.88 95 GLN A O 1
ATOM 736 N N . THR A 1 96 ? -1.10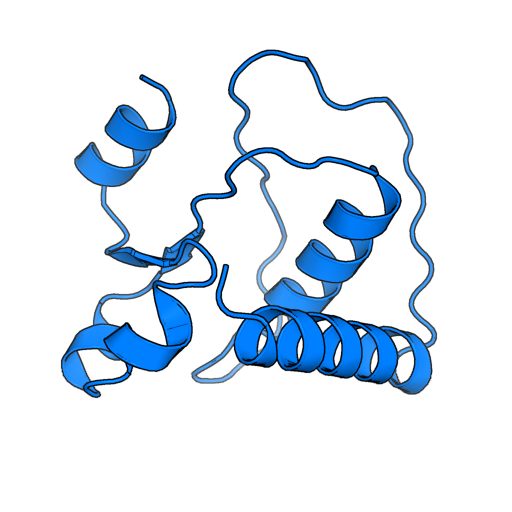6 11.199 -9.209 1.00 95.00 96 THR A N 1
ATOM 737 C CA . THR A 1 96 ? -1.470 9.882 -8.662 1.00 95.00 96 THR A CA 1
ATOM 738 C C . THR A 1 96 ? -1.858 9.953 -7.185 1.00 95.00 96 THR A C 1
ATOM 740 O O . THR A 1 96 ? -2.819 9.318 -6.767 1.00 95.00 96 THR A O 1
ATOM 743 N N . ALA A 1 97 ? -1.114 10.726 -6.387 1.00 93.44 97 ALA A N 1
ATOM 744 C CA . ALA A 1 97 ? -1.427 10.908 -4.976 1.00 93.44 97 ALA A CA 1
ATOM 745 C C . ALA A 1 97 ? -2.775 11.615 -4.786 1.00 93.44 97 ALA A C 1
ATOM 747 O O . ALA A 1 97 ? -3.577 11.157 -3.986 1.00 93.44 97 ALA A O 1
ATOM 748 N N . LEU A 1 98 ? -3.036 12.701 -5.523 1.00 95.19 98 LEU A N 1
ATOM 749 C CA . LEU A 1 98 ? -4.307 13.428 -5.448 1.00 95.19 98 LEU A CA 1
ATOM 750 C C . LEU A 1 98 ? -5.490 12.582 -5.922 1.00 95.19 98 LEU A C 1
ATOM 752 O O . LEU A 1 98 ? -6.528 12.598 -5.272 1.00 95.19 98 LEU A O 1
ATOM 756 N N . ASP A 1 99 ? -5.319 11.821 -7.000 1.00 94.25 9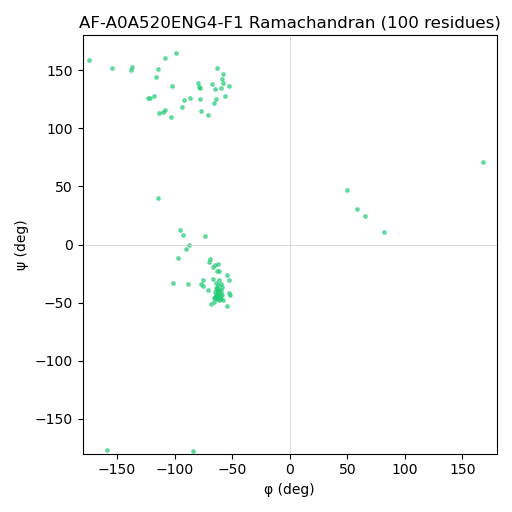9 ASP A N 1
ATOM 757 C CA . ASP A 1 99 ? -6.359 10.939 -7.533 1.00 94.25 99 ASP A CA 1
ATOM 758 C C . ASP A 1 99 ? -6.711 9.824 -6.538 1.00 94.25 99 ASP A C 1
ATOM 760 O O . ASP A 1 99 ? -7.866 9.436 -6.442 1.00 94.25 99 ASP A O 1
ATOM 764 N N . ALA A 1 100 ? -5.744 9.345 -5.747 1.00 92.44 100 ALA A N 1
ATOM 765 C CA . ALA A 1 100 ? -5.990 8.353 -4.697 1.00 92.44 100 ALA A CA 1
ATOM 766 C C . ALA A 1 100 ? -6.796 8.900 -3.498 1.00 92.44 100 ALA A C 1
ATOM 768 O O . ALA A 1 100 ? -7.274 8.118 -2.678 1.00 92.44 100 ALA A O 1
ATOM 769 N N . PHE A 1 101 ? -6.916 10.225 -3.369 1.00 91.44 101 PHE A N 1
ATOM 770 C CA . PHE A 1 101 ? -7.732 10.888 -2.347 1.00 91.44 101 PHE A CA 1
ATOM 771 C C . PHE A 1 101 ? -9.122 11.309 -2.845 1.00 91.44 101 PHE A C 1
ATOM 773 O O . PHE A 1 101 ? -9.931 11.737 -2.017 1.00 91.44 101 PHE A O 1
ATOM 780 N N . ALA A 1 102 ? -9.364 11.256 -4.158 1.00 86.12 102 ALA A N 1
ATOM 781 C CA . ALA A 1 102 ? -10.609 11.680 -4.798 1.00 86.12 102 ALA A CA 1
ATOM 782 C C . ALA A 1 102 ? -11.687 10.591 -4.723 1.00 86.12 102 ALA A C 1
ATOM 784 O O . ALA A 1 102 ? -12.864 10.974 -4.536 1.00 86.12 102 ALA A O 1
#

Secondary structure (DSSP, 8-state):
--HHHHHHHHHHHHHHHHHHT-----SSPPPSS---------S-SSS-THHHHHHHHHHHTT--S---EEE-THHHHTT-HHHHGGGTEEE--HHHHHHTT-